Protein AF-A0A7C3B736-F1 (afdb_monomer_lite)

Foldseek 3Di:
DDPPDDPVVVQVVVQVVCVVVPNVVDDDDDPDDDHDDWFDCPPVVVVVVQVVCVVVDVDRDDDDRDDPDDDDRPVCCVPVVDGDDDDDDDDPPPQVVHDD

Radius of gyration: 18.83 Å; chains: 1; bounding box: 33×36×56 Å

Sequence (100 aa):
MVPDQRPEDVLSQLQYHLDNVGFDDVKVKYLGGEPTARTDLKDPFVKLVVNSTKDIYSVPMQIVPMVGGSGPKYIIKKNLNVPIVIVGIGYPDSHAHAPN

Secondary structure (DSSP, 8-state):
--TT--HHHHHHHHHHHHHHTT-TT---------------TTSHHHHHHHHHTTTT-SSPPP--S--SS--THHHHHHHH--------S--TTS-TTS--

Structure (mmCIF, N/CA/C/O backbone):
data_AF-A0A7C3B736-F1
#
_entry.id   AF-A0A7C3B736-F1
#
loop_
_atom_site.group_PDB
_atom_site.id
_atom_site.type_symbol
_atom_site.label_atom_id
_atom_site.label_alt_id
_atom_site.label_comp_id
_atom_site.label_asym_id
_atom_site.label_entity_id
_atom_site.label_seq_id
_atom_site.pdbx_PDB_ins_code
_atom_site.Cartn_x
_atom_site.Cartn_y
_atom_site.Cartn_z
_atom_site.occupancy
_atom_site.B_iso_or_equiv
_atom_site.auth_seq_id
_atom_site.auth_comp_id
_atom_site.auth_asym_id
_atom_site.auth_atom_id
_atom_site.pdbx_PDB_model_num
ATOM 1 N N . MET A 1 1 ? -0.736 -0.462 5.947 1.00 90.44 1 MET A N 1
ATOM 2 C CA . MET A 1 1 ? -0.100 -1.692 6.471 1.00 90.44 1 MET A CA 1
ATOM 3 C C . MET A 1 1 ? 1.207 -1.915 5.734 1.00 90.44 1 MET A C 1
ATOM 5 O O . MET A 1 1 ? 1.288 -1.558 4.561 1.00 90.44 1 MET A O 1
ATOM 9 N N . VAL A 1 2 ? 2.211 -2.479 6.398 1.00 93.19 2 VAL A N 1
ATOM 10 C CA . VAL A 1 2 ? 3.490 -2.909 5.796 1.00 93.19 2 VAL A CA 1
ATOM 11 C C . VAL A 1 2 ? 3.602 -4.446 5.845 1.00 93.19 2 VAL A C 1
ATOM 13 O O . VAL A 1 2 ? 2.677 -5.087 6.358 1.00 93.19 2 VAL A O 1
ATOM 16 N N . PRO A 1 3 ? 4.634 -5.077 5.244 1.00 90.69 3 PRO A N 1
ATOM 17 C CA . PRO A 1 3 ? 4.833 -6.519 5.368 1.00 90.69 3 PRO A CA 1
ATOM 18 C C . PRO A 1 3 ? 4.774 -6.985 6.825 1.00 90.69 3 PRO A C 1
ATOM 20 O O . PRO A 1 3 ? 5.117 -6.234 7.735 1.00 90.69 3 PRO A O 1
ATOM 23 N N . ASP A 1 4 ? 4.284 -8.207 7.013 1.00 90.75 4 ASP A N 1
ATOM 24 C CA . ASP A 1 4 ? 4.147 -8.884 8.309 1.00 90.75 4 ASP A CA 1
ATOM 25 C C . ASP A 1 4 ? 3.126 -8.273 9.287 1.00 90.75 4 ASP A C 1
ATOM 27 O O . ASP A 1 4 ? 2.957 -8.775 10.395 1.00 90.75 4 ASP A O 1
ATOM 31 N N . GLN A 1 5 ? 2.365 -7.255 8.869 1.00 94.69 5 GLN A N 1
ATOM 32 C CA . GLN A 1 5 ? 1.190 -6.785 9.605 1.00 94.69 5 GLN A CA 1
ATOM 33 C C . GLN A 1 5 ? -0.103 -7.364 9.023 1.00 94.69 5 GLN A C 1
ATOM 35 O O . GLN A 1 5 ? -0.330 -7.299 7.808 1.00 94.69 5 GLN A O 1
ATOM 40 N N . ARG A 1 6 ? -1.003 -7.834 9.895 1.00 94.56 6 ARG A N 1
ATOM 41 C CA . ARG A 1 6 ? -2.357 -8.258 9.515 1.00 94.56 6 ARG A CA 1
ATOM 42 C C . ARG A 1 6 ? -3.413 -7.298 10.081 1.00 94.56 6 ARG A C 1
ATOM 44 O O . ARG A 1 6 ? -3.273 -6.880 11.233 1.00 94.56 6 ARG A O 1
ATOM 51 N N . PRO A 1 7 ? -4.439 -6.899 9.302 1.00 95.94 7 PRO A N 1
ATOM 52 C CA . PRO A 1 7 ? -5.452 -5.944 9.764 1.00 95.94 7 PRO A CA 1
ATOM 53 C C . PRO A 1 7 ? -6.141 -6.343 11.073 1.00 95.94 7 PRO A C 1
ATOM 55 O O . PRO A 1 7 ? -6.386 -5.489 11.918 1.00 95.94 7 PRO A O 1
ATOM 58 N N . GLU A 1 8 ? -6.408 -7.632 11.257 1.00 95.81 8 GLU A N 1
ATOM 59 C CA . GLU A 1 8 ? -7.023 -8.210 12.450 1.00 95.81 8 GLU A CA 1
ATOM 60 C C . GLU A 1 8 ? -6.143 -8.093 13.703 1.00 95.81 8 GLU A C 1
ATOM 62 O O . GLU A 1 8 ? -6.657 -7.816 14.790 1.00 95.81 8 GLU A O 1
ATOM 67 N N . ASP A 1 9 ? -4.820 -8.224 13.559 1.00 96.94 9 ASP A N 1
ATOM 68 C CA . ASP A 1 9 ? -3.892 -8.050 14.679 1.00 96.94 9 ASP A CA 1
ATOM 69 C C . ASP A 1 9 ? -3.864 -6.586 15.107 1.00 96.94 9 ASP A C 1
ATOM 71 O O . ASP A 1 9 ? -3.963 -6.284 16.292 1.00 96.94 9 ASP A O 1
ATOM 75 N N . VAL A 1 10 ? -3.777 -5.670 14.138 1.00 97.12 10 VAL A N 1
ATOM 76 C CA . VAL A 1 10 ? -3.750 -4.226 14.405 1.00 97.12 10 VAL A CA 1
ATOM 77 C C . VAL A 1 10 ? -5.066 -3.762 15.023 1.00 97.12 10 VAL A C 1
ATOM 79 O O . VAL A 1 10 ? -5.049 -2.965 15.957 1.00 97.12 10 VAL A O 1
ATOM 82 N N . LEU A 1 11 ? -6.202 -4.290 14.561 1.00 97.56 11 LEU A N 1
ATOM 83 C CA . LEU A 1 11 ? -7.507 -4.025 15.165 1.00 97.56 11 LEU A CA 1
ATOM 84 C C . LEU A 1 11 ? -7.543 -4.467 16.635 1.00 97.56 11 LEU A C 1
ATOM 86 O O . LEU A 1 11 ? -7.978 -3.707 17.499 1.00 97.56 11 LEU A O 1
ATOM 90 N N . SER A 1 12 ? -7.055 -5.677 16.916 1.00 97.31 12 SER A N 1
ATOM 91 C CA . SER A 1 12 ? -7.018 -6.230 18.274 1.00 97.31 12 SER A CA 1
ATOM 92 C C . SER A 1 12 ? -6.077 -5.433 19.180 1.00 97.31 12 SER A C 1
ATOM 94 O O . SER A 1 12 ? -6.423 -5.116 20.314 1.00 97.31 12 SER A O 1
ATOM 96 N N . GLN A 1 13 ? -4.905 -5.054 18.664 1.00 97.88 13 GLN A N 1
ATOM 97 C CA . GLN A 1 13 ? -3.928 -4.220 19.366 1.00 97.88 13 GLN A CA 1
ATOM 98 C C . GLN A 1 13 ? -4.474 -2.821 19.662 1.00 97.88 13 GLN A C 1
ATOM 100 O O . GLN A 1 13 ? -4.213 -2.290 20.739 1.00 97.88 13 GLN A O 1
ATOM 105 N N . LEU A 1 14 ? -5.246 -2.237 18.740 1.00 97.94 14 LEU A N 1
ATOM 106 C CA . LEU A 1 14 ? -5.894 -0.946 18.945 1.00 97.94 14 LEU A CA 1
ATOM 107 C C . LEU A 1 14 ? -6.908 -1.012 20.091 1.00 97.94 14 LEU A C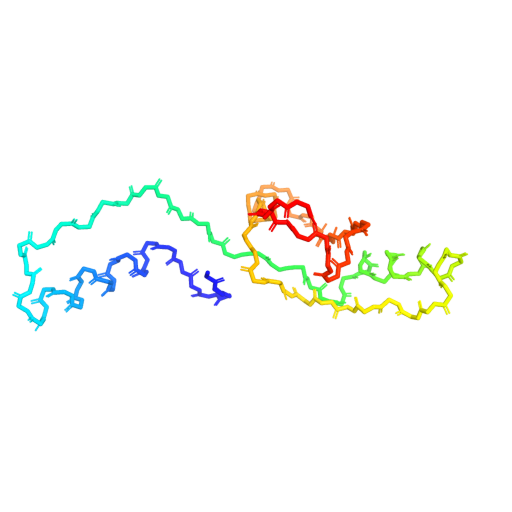 1
ATOM 109 O O . LEU A 1 14 ? -6.830 -0.187 20.996 1.00 97.94 14 LEU A O 1
ATOM 113 N N . GLN A 1 15 ? -7.818 -1.993 20.083 1.00 98.06 15 GLN A N 1
ATOM 114 C CA . GLN A 1 15 ? -8.789 -2.139 21.173 1.00 98.06 15 GLN A CA 1
ATOM 115 C C . GLN A 1 15 ? -8.080 -2.398 22.508 1.00 98.06 15 GLN A C 1
ATOM 117 O O . GLN A 1 15 ? -8.348 -1.706 23.483 1.00 98.06 15 GLN A O 1
ATOM 122 N N . TYR A 1 16 ? -7.102 -3.311 22.527 1.00 98.12 16 TYR A N 1
ATOM 123 C CA . TYR A 1 16 ? -6.294 -3.589 23.716 1.00 98.12 16 TYR A CA 1
ATOM 124 C C . TYR A 1 16 ? -5.609 -2.330 24.260 1.00 98.12 16 TYR A C 1
ATOM 126 O O . TYR A 1 16 ? -5.553 -2.122 25.470 1.00 98.12 16 TYR A O 1
ATOM 134 N N . HIS A 1 17 ? -5.073 -1.475 23.387 1.00 98.50 17 HIS A N 1
ATOM 135 C CA . HIS A 1 17 ? -4.462 -0.223 23.816 1.00 98.50 17 HIS A CA 1
ATOM 136 C C . HIS A 1 17 ? -5.485 0.715 24.467 1.00 98.50 17 HIS A C 1
ATOM 138 O O . HIS A 1 17 ? -5.204 1.218 25.551 1.00 98.50 17 HIS A O 1
ATOM 144 N N . LEU A 1 18 ? -6.651 0.910 23.839 1.00 98.56 18 LEU A N 1
ATOM 145 C CA . LEU A 1 18 ? -7.725 1.771 24.347 1.00 98.56 18 LEU A CA 1
ATOM 146 C C . LEU A 1 18 ? -8.221 1.311 25.722 1.00 98.56 18 LEU A C 1
ATOM 148 O O . LEU A 1 18 ? -8.293 2.124 26.643 1.00 98.56 18 LEU A O 1
ATOM 152 N N . ASP A 1 19 ? -8.464 0.010 25.882 1.00 98.25 19 ASP A N 1
ATOM 153 C CA . ASP A 1 19 ? -8.913 -0.573 27.149 1.00 98.25 19 ASP A CA 1
ATOM 154 C C . ASP A 1 19 ? -7.891 -0.306 28.272 1.00 98.25 19 ASP A C 1
ATOM 156 O O . ASP A 1 19 ? -8.250 0.116 29.370 1.00 98.25 19 ASP A O 1
ATOM 160 N N . ASN A 1 20 ? -6.593 -0.476 27.991 1.00 98.31 20 ASN A N 1
ATOM 161 C CA . ASN A 1 20 ? -5.533 -0.308 28.995 1.00 98.31 20 ASN A CA 1
ATOM 162 C C . ASN A 1 20 ? -5.288 1.139 29.433 1.00 98.31 20 ASN A C 1
ATOM 164 O O . ASN A 1 20 ? -4.704 1.356 30.495 1.00 98.31 20 ASN A O 1
ATOM 168 N N . VAL A 1 21 ? -5.687 2.123 28.628 1.00 98.44 21 VAL A N 1
ATOM 169 C CA . VAL A 1 21 ? -5.559 3.546 28.982 1.00 98.44 21 VAL A CA 1
ATOM 170 C C . VAL A 1 21 ? -6.871 4.147 29.503 1.00 98.44 21 VAL A C 1
ATOM 172 O O . VAL A 1 21 ? -6.938 5.356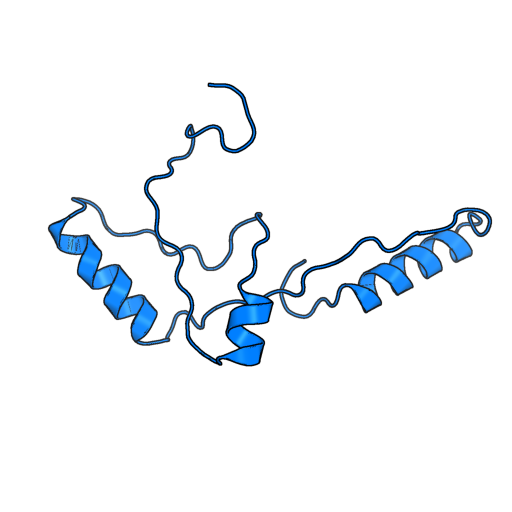 29.711 1.00 98.44 21 VAL A O 1
ATOM 175 N N . GLY A 1 22 ? -7.890 3.314 29.754 1.00 98.38 22 GLY A N 1
ATOM 176 C CA . GLY A 1 22 ? -9.158 3.717 30.372 1.00 98.38 22 GLY A CA 1
ATOM 177 C C . GLY A 1 22 ? -10.235 4.210 29.401 1.00 98.38 22 GLY A C 1
ATOM 178 O O . GLY A 1 22 ? -11.112 4.955 29.827 1.00 98.38 22 GLY A O 1
ATOM 179 N N . PHE A 1 23 ? -10.165 3.826 28.121 1.00 98.56 23 PHE A N 1
ATOM 180 C CA . PHE A 1 23 ? -11.171 4.128 27.088 1.00 98.56 23 PHE A CA 1
ATOM 181 C C . PHE A 1 23 ? -11.962 2.875 26.666 1.00 98.56 23 PHE A C 1
ATOM 183 O O . PHE A 1 23 ? -12.169 2.627 25.476 1.00 98.56 23 PHE A O 1
ATOM 190 N N . ASP A 1 24 ? -12.390 2.053 27.624 1.00 96.75 24 ASP A N 1
ATOM 191 C CA . ASP A 1 24 ? -13.153 0.818 27.380 1.00 96.75 24 ASP A CA 1
ATOM 192 C C . ASP A 1 24 ? -14.588 1.074 26.865 1.00 96.75 24 ASP A C 1
ATOM 194 O O . ASP A 1 24 ? -15.246 0.195 26.285 1.00 96.75 24 ASP A O 1
ATOM 198 N N . ASP A 1 25 ? -15.078 2.303 27.019 1.00 98.12 25 ASP A N 1
ATOM 199 C CA . ASP A 1 25 ? -16.330 2.797 26.452 1.00 98.12 25 ASP A CA 1
ATOM 200 C C . ASP A 1 25 ? -16.252 3.028 24.930 1.00 98.12 25 ASP A C 1
ATOM 202 O O . ASP A 1 25 ? -17.268 2.907 24.234 1.00 98.12 25 ASP A O 1
ATOM 206 N N . VAL A 1 26 ? -15.056 3.267 24.382 1.00 98.12 26 VAL A N 1
ATOM 207 C CA . VAL A 1 26 ? -14.832 3.454 22.942 1.00 98.12 26 VAL A CA 1
ATOM 208 C C . VAL A 1 26 ? -14.965 2.125 22.198 1.00 98.12 26 VAL A C 1
ATOM 210 O O . VAL A 1 26 ? -14.256 1.153 22.458 1.00 98.12 26 VAL A O 1
ATOM 213 N N . LYS A 1 27 ? -15.869 2.081 21.210 1.00 96.06 27 LYS A N 1
ATOM 214 C CA . LYS A 1 27 ? -16.107 0.894 20.374 1.00 96.06 27 LYS A CA 1
ATOM 215 C C . LYS A 1 27 ? -15.503 1.056 18.986 1.00 96.06 27 LYS A C 1
ATOM 217 O O . LYS A 1 27 ? -15.921 1.917 18.211 1.00 96.06 27 LYS A O 1
ATOM 222 N N . VAL A 1 28 ? -14.561 0.180 18.642 1.00 96.25 28 VAL A N 1
ATOM 223 C CA . VAL A 1 28 ? -13.955 0.148 17.307 1.00 96.25 28 VAL A CA 1
ATOM 224 C C . VAL A 1 28 ? -14.808 -0.697 16.361 1.00 96.25 28 VAL A C 1
ATOM 226 O O . VAL A 1 28 ? -14.979 -1.900 16.549 1.00 96.25 28 VAL A O 1
ATOM 229 N N . LYS A 1 29 ? -15.331 -0.075 15.299 1.00 96.25 29 LYS A N 1
ATOM 230 C CA . LYS A 1 29 ? -16.035 -0.780 14.221 1.00 96.25 29 LYS A CA 1
ATOM 231 C C . LYS A 1 29 ? -15.081 -1.071 13.068 1.00 96.25 29 LYS A C 1
ATOM 233 O O . LYS A 1 29 ? -14.607 -0.153 12.402 1.00 96.25 29 LYS A O 1
ATOM 238 N N . TYR A 1 30 ? -14.857 -2.347 12.780 1.00 96.31 30 TYR A N 1
ATOM 239 C CA . TYR A 1 30 ? -14.069 -2.754 11.621 1.00 96.31 30 TYR A CA 1
ATOM 240 C C . TYR A 1 30 ? -14.883 -2.621 10.328 1.00 96.31 30 TYR A C 1
ATOM 242 O O . TYR A 1 30 ? -15.890 -3.304 10.148 1.00 96.31 30 TYR A O 1
ATOM 250 N N . LEU A 1 31 ? -14.455 -1.723 9.437 1.00 95.88 31 LEU A N 1
ATOM 251 C CA . LEU A 1 31 ? -15.080 -1.521 8.121 1.00 95.88 31 LEU A CA 1
ATOM 252 C C . LEU A 1 31 ? -14.367 -2.288 7.001 1.00 95.88 31 LEU A C 1
ATOM 254 O O . LEU A 1 31 ? -14.955 -2.538 5.954 1.00 95.88 31 LEU A O 1
ATOM 258 N N . GLY A 1 32 ? -13.110 -2.660 7.221 1.00 92.31 32 GLY A N 1
ATOM 259 C CA . GLY A 1 32 ? -12.290 -3.364 6.251 1.00 92.31 32 GLY A CA 1
ATOM 260 C C . GLY A 1 32 ? -10.810 -3.088 6.469 1.00 92.31 32 GLY A C 1
ATOM 261 O O . GLY A 1 32 ? -10.418 -2.148 7.161 1.00 92.31 32 GLY A O 1
ATOM 262 N N . GLY A 1 33 ? -9.979 -3.929 5.874 1.00 92.31 33 GLY A N 1
ATOM 263 C CA . GLY A 1 33 ? -8.537 -3.806 5.932 1.00 92.31 33 GLY A CA 1
ATOM 264 C C . GLY A 1 33 ? -7.905 -4.671 4.861 1.00 92.31 33 GLY A C 1
ATOM 265 O O . GLY A 1 33 ? -8.390 -5.756 4.548 1.00 92.31 33 GLY A O 1
ATOM 266 N N . GLU A 1 34 ? -6.825 -4.165 4.287 1.00 91.25 34 GLU A N 1
ATOM 267 C CA . GLU A 1 34 ? -6.123 -4.825 3.200 1.00 91.25 34 GLU A CA 1
ATOM 268 C C . GLU A 1 34 ? -4.750 -5.301 3.690 1.00 91.25 34 GLU A C 1
ATOM 270 O O . GLU A 1 34 ? -3.922 -4.477 4.101 1.00 91.25 34 GLU A O 1
ATOM 275 N N . PRO A 1 35 ? -4.489 -6.622 3.679 1.00 92.56 35 PRO A N 1
ATOM 276 C CA . PRO A 1 35 ? -3.151 -7.138 3.913 1.00 92.56 35 PRO A CA 1
ATOM 277 C C . PRO A 1 35 ? -2.193 -6.686 2.810 1.00 92.56 35 PRO A C 1
ATOM 279 O O . PRO A 1 35 ? -2.589 -6.359 1.691 1.00 92.56 35 PRO A O 1
ATOM 282 N N . THR A 1 36 ? -0.898 -6.688 3.104 1.00 92.69 36 THR A N 1
ATOM 283 C CA . THR A 1 36 ? 0.098 -6.234 2.135 1.00 92.69 36 THR A CA 1
ATOM 284 C C . THR A 1 36 ? 0.487 -7.314 1.139 1.00 92.69 36 THR A C 1
ATOM 286 O O . THR A 1 36 ? 0.540 -8.502 1.444 1.00 92.69 36 THR A O 1
ATOM 289 N N . ALA A 1 37 ? 0.831 -6.886 -0.074 1.00 92.25 37 ALA A N 1
ATOM 290 C CA . ALA A 1 37 ? 1.507 -7.734 -1.042 1.00 92.25 37 ALA A CA 1
ATOM 291 C C . ALA A 1 37 ? 2.601 -6.970 -1.781 1.00 92.25 37 ALA A C 1
ATOM 293 O O . ALA A 1 37 ? 2.433 -5.820 -2.212 1.00 92.25 37 ALA A O 1
ATOM 294 N N . ARG A 1 38 ? 3.726 -7.664 -1.948 1.00 92.12 38 ARG A N 1
ATOM 295 C CA . ARG A 1 38 ? 4.907 -7.199 -2.667 1.00 92.12 38 ARG A CA 1
ATOM 296 C C . ARG A 1 38 ? 5.393 -8.294 -3.608 1.00 92.12 38 ARG A C 1
ATOM 298 O O . ARG A 1 38 ? 5.424 -9.465 -3.225 1.00 92.12 38 ARG A O 1
ATOM 305 N N . THR A 1 39 ? 5.764 -7.916 -4.821 1.00 94.81 39 THR A N 1
ATOM 306 C CA . THR A 1 39 ? 6.461 -8.795 -5.770 1.00 94.81 39 THR A CA 1
ATOM 307 C C . THR A 1 39 ? 7.932 -8.894 -5.374 1.00 94.81 39 THR A C 1
ATOM 309 O O . THR A 1 39 ? 8.492 -7.923 -4.863 1.00 94.81 39 THR A O 1
ATOM 312 N N . ASP A 1 40 ? 8.551 -10.064 -5.539 1.00 93.94 40 ASP A N 1
ATOM 313 C CA . ASP A 1 40 ? 9.997 -10.176 -5.344 1.00 93.94 40 ASP A CA 1
ATOM 314 C C . ASP A 1 40 ? 10.705 -9.327 -6.409 1.00 93.94 40 ASP A C 1
ATOM 316 O O . ASP A 1 40 ? 10.410 -9.430 -7.596 1.00 93.94 40 ASP A O 1
ATOM 320 N N . LEU A 1 41 ? 11.638 -8.474 -5.989 1.00 94.19 41 LEU A N 1
ATOM 321 C CA . LEU A 1 41 ? 12.401 -7.619 -6.900 1.00 94.19 41 LEU A CA 1
ATOM 322 C C . LEU A 1 41 ? 13.310 -8.428 -7.831 1.00 94.19 41 LEU A C 1
ATOM 324 O O . LEU A 1 41 ? 13.722 -7.920 -8.871 1.00 94.19 41 LEU A O 1
ATOM 328 N N . LYS A 1 42 ? 13.633 -9.670 -7.456 1.00 95.75 42 LYS A N 1
ATOM 329 C CA . LYS A 1 42 ? 14.424 -10.597 -8.270 1.00 95.75 42 LYS A CA 1
ATOM 330 C C . LYS A 1 42 ? 13.583 -11.401 -9.261 1.00 95.75 42 LYS A C 1
ATOM 332 O O . LYS A 1 42 ? 14.158 -12.155 -10.043 1.00 95.75 42 LYS A O 1
ATOM 337 N N . ASP A 1 43 ? 12.258 -11.258 -9.242 1.00 97.25 43 ASP A N 1
ATOM 338 C CA . ASP A 1 43 ? 11.386 -11.959 -10.180 1.00 97.25 43 ASP A CA 1
ATOM 339 C C . ASP A 1 43 ? 11.727 -11.550 -11.632 1.00 97.25 43 ASP A C 1
ATOM 341 O O . ASP A 1 43 ? 11.823 -10.349 -11.924 1.00 97.25 43 ASP A O 1
ATOM 345 N N . PRO A 1 44 ? 11.916 -12.506 -12.565 1.00 97.50 44 PRO A N 1
ATOM 346 C CA . PRO A 1 44 ? 12.220 -12.205 -13.964 1.00 97.50 44 PRO A CA 1
ATOM 347 C C . PRO A 1 44 ? 11.224 -11.246 -14.627 1.00 97.50 44 PRO A C 1
ATOM 349 O O . PRO A 1 44 ? 11.612 -10.486 -15.519 1.00 97.50 44 PRO A O 1
ATOM 352 N N . PHE A 1 45 ? 9.966 -11.228 -14.175 1.00 97.06 45 PHE A N 1
ATOM 353 C CA . PHE A 1 45 ? 8.940 -10.315 -14.667 1.00 97.06 45 PHE A CA 1
ATOM 354 C C . PHE A 1 45 ? 9.282 -8.845 -14.393 1.00 97.06 45 PHE A C 1
ATOM 356 O O . PHE A 1 45 ? 9.059 -7.995 -15.253 1.00 97.06 45 PHE A O 1
ATOM 363 N N . VAL A 1 46 ? 9.912 -8.530 -13.254 1.00 96.75 46 VAL A N 1
ATOM 364 C CA . VAL A 1 46 ? 10.370 -7.161 -12.948 1.00 96.75 46 VAL A CA 1
ATOM 365 C C . VAL A 1 46 ? 11.401 -6.708 -13.981 1.00 96.75 46 VAL A C 1
ATOM 367 O O . VAL A 1 46 ? 11.294 -5.615 -14.537 1.00 96.75 46 VAL A O 1
ATOM 370 N N . LYS A 1 47 ? 12.376 -7.570 -14.292 1.00 95.81 47 LYS A N 1
ATOM 371 C CA . LYS A 1 47 ? 13.409 -7.281 -15.296 1.00 95.81 47 LYS A CA 1
ATOM 372 C C . LYS A 1 47 ? 12.815 -7.134 -16.698 1.00 95.81 47 LYS A C 1
ATOM 374 O O . LYS A 1 47 ? 13.258 -6.263 -17.444 1.00 95.81 47 LYS A O 1
ATOM 379 N N . LEU A 1 48 ? 11.830 -7.961 -17.054 1.00 96.69 48 LEU A N 1
ATOM 380 C CA . LEU A 1 48 ? 11.116 -7.860 -18.328 1.00 96.69 48 LEU A CA 1
ATOM 381 C C . LEU A 1 48 ? 10.450 -6.486 -18.477 1.00 96.69 48 LEU A C 1
ATOM 383 O O . LEU A 1 48 ? 10.682 -5.807 -19.476 1.00 96.69 48 LEU A O 1
ATOM 387 N N . VAL A 1 49 ? 9.696 -6.053 -17.462 1.00 96.06 49 VAL A N 1
ATOM 388 C CA . VAL A 1 49 ? 9.013 -4.751 -17.472 1.00 96.06 49 VAL A CA 1
ATOM 389 C C . VAL A 1 49 ? 10.021 -3.603 -17.586 1.00 96.06 49 VAL A C 1
ATOM 391 O O . VAL A 1 49 ? 9.891 -2.776 -18.484 1.00 96.06 49 VAL A O 1
ATOM 394 N N . VAL A 1 50 ? 11.078 -3.589 -16.766 1.00 95.38 50 VAL A N 1
ATOM 395 C CA . VAL A 1 50 ? 12.131 -2.550 -16.819 1.00 95.38 50 VAL A CA 1
ATOM 396 C C . VAL A 1 50 ? 12.863 -2.519 -18.165 1.00 95.38 50 VAL A C 1
ATOM 398 O O . VAL A 1 50 ? 13.304 -1.465 -18.613 1.00 95.38 50 VAL A O 1
ATOM 401 N N . ASN A 1 51 ? 13.031 -3.662 -18.831 1.00 95.12 51 ASN A N 1
ATOM 402 C CA . ASN A 1 51 ? 13.642 -3.685 -20.156 1.00 95.12 51 ASN A CA 1
ATOM 403 C C . ASN A 1 51 ? 12.705 -3.117 -21.227 1.00 95.12 51 ASN A C 1
ATOM 405 O O . ASN A 1 51 ? 13.183 -2.389 -22.091 1.00 95.12 51 ASN A O 1
ATOM 409 N N . SER A 1 52 ? 11.397 -3.395 -21.151 1.00 94.25 52 SER A N 1
ATOM 410 C CA . SER A 1 52 ? 10.414 -2.908 -22.135 1.00 94.25 52 SER A CA 1
ATOM 411 C C . SER A 1 52 ? 10.272 -1.383 -22.179 1.00 94.25 52 SER A C 1
ATOM 413 O O . SER A 1 52 ? 9.838 -0.833 -23.184 1.00 94.25 52 SER A O 1
ATOM 415 N N . THR A 1 53 ? 10.670 -0.683 -21.116 1.00 93.00 53 THR A N 1
ATOM 416 C CA . THR A 1 53 ? 10.582 0.779 -21.028 1.00 93.00 53 THR A CA 1
ATOM 417 C C . THR A 1 53 ? 11.786 1.505 -21.628 1.00 93.00 53 THR A C 1
ATOM 419 O O . THR A 1 53 ? 11.701 2.710 -21.842 1.00 93.00 53 THR A O 1
ATOM 422 N N . LYS A 1 54 ? 12.911 0.815 -21.876 1.00 91.75 54 LYS A N 1
ATOM 423 C CA . LYS A 1 54 ? 14.190 1.443 -22.268 1.00 91.75 54 LYS A CA 1
ATOM 424 C C . LYS A 1 54 ? 14.125 2.201 -23.591 1.00 91.75 54 LYS A C 1
ATOM 426 O O . LYS A 1 54 ? 14.767 3.234 -23.716 1.00 91.75 54 LYS A O 1
ATOM 431 N N . ASP A 1 55 ? 13.340 1.699 -24.538 1.00 91.19 55 ASP A N 1
ATOM 432 C CA . ASP A 1 55 ? 13.202 2.314 -25.863 1.00 91.19 55 ASP A CA 1
ATOM 433 C C . ASP A 1 55 ? 12.117 3.406 -25.887 1.00 91.19 55 ASP A C 1
ATOM 435 O O . ASP A 1 55 ? 11.996 4.149 -26.856 1.00 91.19 55 ASP A O 1
ATOM 439 N N . ILE A 1 56 ? 11.318 3.501 -24.818 1.00 92.38 56 ILE A N 1
ATOM 440 C CA . ILE A 1 56 ? 10.191 4.436 -24.692 1.00 92.38 56 ILE A CA 1
ATOM 441 C C . ILE A 1 56 ? 10.607 5.670 -23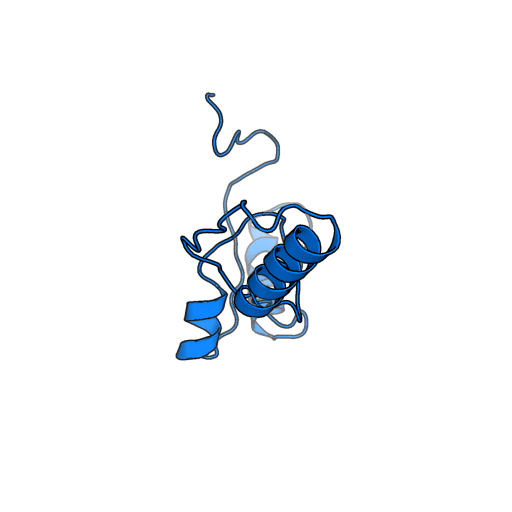.890 1.00 92.38 56 ILE A C 1
ATOM 443 O O . ILE A 1 56 ? 10.269 6.796 -24.249 1.00 92.38 56 ILE A O 1
ATOM 447 N N . TYR A 1 57 ? 11.335 5.460 -22.794 1.00 90.44 57 TYR A N 1
ATOM 448 C CA . TYR A 1 57 ? 11.741 6.513 -21.875 1.00 90.44 57 TYR A CA 1
ATOM 449 C C . TYR A 1 57 ? 13.250 6.727 -21.957 1.00 90.44 57 TYR A C 1
ATOM 451 O O . TYR A 1 57 ? 14.032 5.807 -21.738 1.00 90.44 57 TYR A O 1
ATOM 459 N N . SER A 1 58 ? 13.671 7.972 -22.186 1.00 91.75 58 SER A N 1
ATOM 460 C CA . SER A 1 58 ? 15.087 8.355 -22.315 1.00 91.75 58 SER A CA 1
ATOM 461 C C . SER A 1 58 ? 15.887 8.297 -21.005 1.00 91.75 58 SER A C 1
ATOM 463 O O . SER A 1 58 ? 17.033 8.744 -20.961 1.00 91.75 58 SER A O 1
ATOM 465 N N . VAL A 1 59 ? 15.290 7.798 -19.921 1.00 91.88 59 VAL A N 1
ATOM 466 C CA . VAL A 1 59 ? 15.898 7.714 -18.591 1.00 91.88 59 VAL A CA 1
ATOM 467 C C . VAL A 1 59 ? 15.683 6.324 -17.991 1.00 91.88 59 VAL A C 1
ATOM 469 O O . VAL A 1 59 ? 14.669 5.681 -18.275 1.00 91.88 59 VAL A O 1
ATOM 472 N N . PRO A 1 60 ? 16.603 5.840 -17.137 1.00 90.94 60 PRO A N 1
ATOM 473 C CA . PRO A 1 60 ? 16.412 4.579 -16.435 1.00 90.94 60 PRO A CA 1
ATOM 474 C C . PRO A 1 60 ? 15.142 4.594 -15.580 1.00 90.94 60 PRO A C 1
ATOM 476 O O . PRO A 1 60 ? 14.889 5.548 -14.845 1.00 90.94 60 PRO A O 1
ATOM 479 N N . MET A 1 61 ? 14.373 3.505 -15.626 1.00 92.25 61 MET A N 1
ATOM 480 C CA . MET A 1 61 ? 13.214 3.353 -14.751 1.00 92.25 61 MET A CA 1
ATOM 481 C C . MET A 1 61 ? 13.628 3.280 -13.285 1.00 92.25 61 MET A C 1
ATOM 483 O O . MET A 1 61 ? 14.485 2.481 -12.900 1.00 92.25 61 MET A O 1
ATOM 487 N N . GLN A 1 62 ? 12.942 4.058 -12.452 1.00 92.00 62 GLN A N 1
ATOM 488 C CA . GLN A 1 62 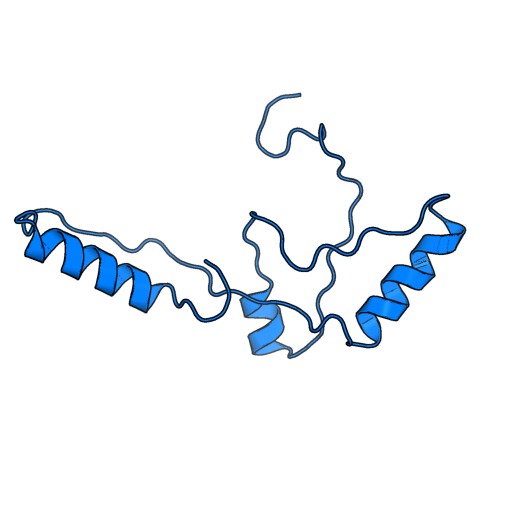? 13.040 3.933 -11.007 1.00 92.00 62 GLN A CA 1
ATOM 489 C C . GLN A 1 62 ? 12.231 2.722 -10.535 1.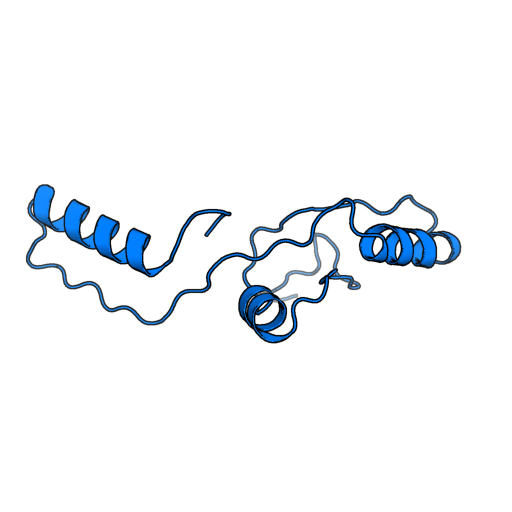00 92.00 62 GLN A C 1
ATOM 491 O O . GLN A 1 62 ? 11.033 2.611 -10.792 1.00 92.00 62 GLN A O 1
ATOM 496 N N . ILE A 1 63 ? 12.879 1.823 -9.797 1.00 93.62 63 ILE A N 1
ATOM 497 C CA . ILE A 1 63 ? 12.208 0.689 -9.163 1.00 93.62 63 ILE A CA 1
ATOM 498 C C . ILE A 1 63 ? 11.770 1.117 -7.765 1.00 93.62 63 ILE A C 1
ATOM 500 O O . ILE A 1 63 ? 12.602 1.381 -6.901 1.00 93.62 63 ILE A O 1
ATOM 504 N N . VAL A 1 64 ? 10.457 1.157 -7.540 1.00 93.81 64 VAL A N 1
ATOM 505 C CA . VAL A 1 64 ? 9.856 1.477 -6.240 1.00 93.81 64 VAL A CA 1
ATOM 506 C C . VAL A 1 64 ? 9.212 0.209 -5.672 1.00 93.81 64 VAL A C 1
ATOM 508 O O . VAL A 1 64 ? 8.147 -0.193 -6.143 1.00 93.81 64 VAL A O 1
ATOM 511 N N . PRO A 1 65 ? 9.827 -0.457 -4.673 1.00 91.75 65 PRO A N 1
ATOM 512 C CA . PRO A 1 65 ? 9.329 -1.741 -4.172 1.00 91.75 65 PRO A CA 1
ATOM 513 C C . PRO A 1 65 ? 7.934 -1.660 -3.541 1.00 91.75 65 PRO A C 1
ATOM 515 O O . PRO A 1 65 ? 7.177 -2.632 -3.580 1.00 91.75 65 PRO A O 1
ATOM 518 N N . MET A 1 66 ? 7.605 -0.519 -2.928 1.00 90.69 66 MET A N 1
ATOM 519 C CA . MET A 1 66 ? 6.318 -0.235 -2.296 1.00 90.69 66 MET A CA 1
ATOM 520 C C . MET A 1 66 ? 6.022 1.266 -2.344 1.00 90.69 66 MET A C 1
ATOM 522 O O . MET A 1 66 ? 6.932 2.080 -2.224 1.00 90.69 66 MET A O 1
ATOM 526 N N . VAL A 1 67 ? 4.743 1.614 -2.476 1.00 90.12 67 VAL A N 1
ATOM 527 C CA . VAL A 1 67 ? 4.224 2.989 -2.398 1.00 90.12 67 VAL A CA 1
ATOM 528 C C . VAL A 1 67 ? 3.304 3.121 -1.182 1.00 90.12 67 VAL A C 1
ATOM 530 O O . VAL A 1 67 ? 2.868 2.107 -0.639 1.00 90.12 67 VAL A O 1
ATOM 533 N N . GLY A 1 68 ? 2.996 4.352 -0.764 1.00 90.56 68 GLY A N 1
ATOM 534 C CA . GLY A 1 68 ? 2.122 4.610 0.391 1.00 90.56 68 GLY A CA 1
ATOM 535 C C . GLY A 1 68 ? 0.635 4.300 0.161 1.00 90.56 68 GLY A C 1
ATOM 536 O O . GLY A 1 68 ? -0.116 4.173 1.124 1.00 90.56 68 GLY A O 1
ATOM 537 N N . GLY A 1 69 ? 0.207 4.166 -1.098 1.00 90.44 69 GLY A N 1
ATOM 538 C CA . GLY A 1 69 ? -1.169 3.819 -1.457 1.00 90.44 69 GLY A CA 1
ATOM 539 C C . GLY A 1 69 ? -1.516 2.344 -1.216 1.00 90.44 69 GLY A C 1
ATOM 540 O O . GLY A 1 69 ? -0.647 1.471 -1.214 1.00 90.44 69 GLY A O 1
ATOM 541 N N . SER A 1 70 ? -2.812 2.074 -1.055 1.00 92.00 70 SER A N 1
ATOM 542 C CA . SER A 1 70 ? -3.380 0.715 -0.999 1.00 92.00 70 SER A CA 1
ATOM 543 C C . SER A 1 70 ? -3.883 0.271 -2.379 1.00 92.00 70 SER A C 1
ATOM 545 O O . SER A 1 70 ? -3.934 1.072 -3.313 1.00 92.00 70 SER A O 1
ATOM 547 N N . GLY A 1 71 ? -4.217 -1.008 -2.534 1.00 90.31 71 GLY A N 1
ATOM 548 C CA . GLY A 1 71 ? -4.709 -1.565 -3.790 1.00 90.31 71 GLY A CA 1
ATOM 549 C C . GLY A 1 71 ? -4.652 -3.095 -3.808 1.00 90.31 71 GLY A C 1
ATOM 550 O O . GLY A 1 71 ? -3.815 -3.676 -3.109 1.00 90.31 71 GLY A O 1
ATOM 551 N N . PRO A 1 72 ? -5.422 -3.747 -4.706 1.00 92.00 72 PRO A N 1
ATOM 552 C CA . PRO A 1 72 ? -5.856 -5.154 -4.628 1.00 92.00 72 PRO A CA 1
ATOM 553 C C . PRO A 1 72 ? -4.756 -6.199 -4.885 1.00 92.00 72 PRO A C 1
ATOM 555 O O . PRO A 1 72 ? -5.026 -7.350 -5.232 1.00 92.00 72 PRO A O 1
ATOM 558 N N . LYS A 1 73 ? -3.480 -5.836 -4.727 1.00 93.00 73 LYS A N 1
ATOM 559 C CA . LYS A 1 73 ? -2.336 -6.722 -4.967 1.00 93.00 73 LYS A CA 1
ATOM 560 C C . LYS A 1 73 ? -2.414 -7.992 -4.129 1.00 93.00 73 LYS A C 1
ATOM 562 O O . LYS A 1 73 ? -2.029 -9.051 -4.617 1.00 93.00 73 LYS A O 1
ATOM 567 N N . TYR A 1 74 ? -2.889 -7.904 -2.885 1.00 93.12 74 TYR A N 1
ATOM 568 C CA . TYR A 1 74 ? -2.934 -9.065 -1.998 1.00 93.12 74 TYR A CA 1
ATOM 569 C C . TYR A 1 74 ? -3.927 -10.116 -2.469 1.00 93.12 74 TYR A C 1
ATOM 571 O O . TYR A 1 74 ? -3.557 -11.283 -2.571 1.00 93.12 74 TYR A O 1
ATOM 579 N N . ILE A 1 75 ? -5.150 -9.718 -2.823 1.00 93.50 75 ILE A N 1
ATOM 580 C CA . ILE A 1 75 ? -6.150 -10.666 -3.319 1.00 93.50 75 ILE A CA 1
ATOM 581 C C . ILE A 1 75 ? -5.692 -11.316 -4.631 1.00 93.50 75 ILE A C 1
ATOM 583 O O . ILE A 1 75 ? -5.814 -12.530 -4.774 1.00 93.50 75 ILE A O 1
ATOM 587 N N . ILE A 1 76 ? -5.078 -10.563 -5.548 1.00 94.31 76 ILE A N 1
ATOM 588 C CA . ILE A 1 76 ? -4.543 -11.126 -6.798 1.00 94.31 76 ILE A CA 1
ATOM 589 C C . ILE A 1 76 ? -3.411 -12.115 -6.496 1.00 94.31 76 ILE A C 1
ATOM 591 O O . ILE A 1 76 ? -3.461 -13.265 -6.930 1.00 94.31 76 ILE A O 1
ATOM 595 N N . LYS A 1 77 ? -2.411 -11.702 -5.707 1.00 92.69 77 LYS A N 1
ATOM 596 C CA . LYS A 1 77 ? -1.257 -12.546 -5.379 1.00 92.69 77 LYS A CA 1
ATOM 597 C C . LYS A 1 77 ? -1.666 -13.806 -4.615 1.00 92.69 77 LYS A C 1
ATOM 599 O O . LYS A 1 77 ? -1.162 -14.877 -4.924 1.00 92.69 77 LYS A O 1
ATOM 604 N N . LYS A 1 78 ? -2.594 -13.704 -3.660 1.00 92.69 78 LYS A N 1
ATOM 605 C CA . LYS A 1 78 ? -3.081 -14.846 -2.872 1.00 92.69 78 LYS A CA 1
ATOM 606 C C . LYS A 1 78 ? -3.796 -15.889 -3.734 1.00 92.69 78 LYS A C 1
ATOM 608 O O . LYS A 1 78 ? -3.613 -17.075 -3.497 1.00 92.69 78 LYS A O 1
ATOM 613 N N . ASN A 1 79 ? -4.617 -15.456 -4.693 1.00 96.44 79 ASN A N 1
ATOM 614 C CA . ASN A 1 79 ? -5.460 -16.370 -5.469 1.00 96.44 79 ASN A CA 1
ATOM 615 C C . ASN A 1 79 ? -4.793 -16.884 -6.750 1.00 96.44 79 ASN A C 1
ATOM 617 O O . ASN A 1 79 ? -5.053 -18.012 -7.149 1.00 96.44 79 ASN A O 1
ATOM 621 N N . LEU A 1 80 ? -3.954 -16.071 -7.399 1.00 96.19 80 LEU A N 1
ATOM 622 C CA . LEU A 1 80 ? -3.336 -16.416 -8.686 1.00 96.19 80 LEU A CA 1
ATOM 623 C C . LEU A 1 80 ? -1.839 -16.724 -8.575 1.00 96.19 80 LEU A C 1
ATOM 625 O O . LEU A 1 80 ? -1.278 -17.317 -9.488 1.00 96.19 80 LEU A O 1
ATOM 629 N N . ASN A 1 81 ? -1.189 -16.326 -7.477 1.00 94.69 81 ASN A N 1
ATOM 630 C CA . ASN A 1 81 ? 0.246 -16.510 -7.245 1.00 94.69 81 ASN A CA 1
ATOM 631 C C . ASN A 1 81 ? 1.141 -16.017 -8.402 1.00 94.69 81 ASN A C 1
ATOM 633 O O . ASN A 1 81 ? 2.135 -16.647 -8.754 1.00 94.69 81 ASN A O 1
ATOM 637 N N . VAL A 1 82 ? 0.785 -14.873 -8.993 1.00 95.75 82 VAL A N 1
ATOM 638 C CA . VAL A 1 82 ? 1.538 -14.230 -10.083 1.00 95.75 82 VAL A CA 1
ATOM 639 C C . VAL A 1 82 ? 2.284 -12.981 -9.596 1.00 95.75 82 VAL A C 1
ATOM 641 O O . VAL A 1 82 ? 1.823 -12.322 -8.653 1.00 95.75 82 VAL A O 1
ATOM 644 N N . PRO A 1 83 ? 3.423 -12.616 -10.217 1.00 95.81 83 PRO A N 1
ATOM 645 C CA . PRO A 1 83 ? 4.082 -11.345 -9.945 1.00 95.81 83 PRO A CA 1
ATOM 646 C C . PRO A 1 83 ? 3.235 -10.173 -10.456 1.00 95.81 83 PRO A C 1
ATOM 648 O O . PRO A 1 83 ? 2.622 -10.236 -11.519 1.00 95.81 83 PRO A O 1
ATOM 651 N N . ILE A 1 84 ? 3.215 -9.079 -9.694 1.00 95.75 84 ILE A N 1
ATOM 652 C CA . ILE A 1 84 ? 2.461 -7.863 -10.023 1.00 95.75 84 ILE A CA 1
ATOM 653 C C . ILE A 1 84 ? 3.428 -6.679 -10.052 1.00 95.75 84 ILE A C 1
ATOM 655 O O . ILE A 1 84 ? 4.075 -6.378 -9.046 1.00 95.75 84 ILE A O 1
ATOM 659 N N . VAL A 1 85 ? 3.507 -5.988 -11.187 1.00 95.50 85 VAL A N 1
ATOM 660 C CA . VAL A 1 85 ? 4.242 -4.725 -11.346 1.00 95.50 85 VAL A CA 1
ATOM 661 C C . VAL A 1 85 ? 3.242 -3.667 -11.790 1.00 95.50 85 VAL A C 1
ATOM 663 O O . VAL A 1 85 ? 2.435 -3.918 -12.680 1.00 95.50 85 VAL A O 1
ATOM 666 N N . ILE A 1 86 ? 3.269 -2.503 -11.144 1.00 92.56 86 ILE A N 1
ATOM 667 C CA . ILE A 1 86 ? 2.389 -1.381 -11.480 1.00 92.56 86 ILE A CA 1
ATOM 668 C C . ILE A 1 86 ? 3.198 -0.398 -12.318 1.00 92.56 86 ILE A C 1
ATOM 670 O O . ILE A 1 86 ? 4.256 0.058 -11.887 1.00 92.56 86 ILE A O 1
ATOM 674 N N . VAL A 1 87 ? 2.684 -0.083 -13.502 1.00 91.44 87 VAL A N 1
ATOM 675 C CA . VAL A 1 87 ? 3.218 0.931 -14.414 1.00 91.44 87 VAL A CA 1
ATOM 676 C C . VAL A 1 87 ? 2.067 1.857 -14.780 1.00 91.44 87 VAL A C 1
ATOM 678 O O . VAL A 1 87 ? 0.925 1.415 -14.900 1.00 91.44 87 VAL A O 1
ATOM 681 N N . GLY A 1 88 ? 2.353 3.142 -14.934 1.00 88.38 88 GLY A N 1
ATOM 682 C CA . GLY A 1 88 ? 1.357 4.131 -15.307 1.00 88.38 88 GLY A CA 1
ATOM 683 C C . GLY A 1 88 ? 2.008 5.397 -15.837 1.00 88.38 88 GLY A C 1
ATOM 684 O O . GLY A 1 88 ? 3.227 5.486 -15.943 1.00 88.38 88 GLY A O 1
ATOM 685 N N . ILE A 1 89 ? 1.166 6.373 -16.155 1.00 89.69 89 ILE A N 1
ATOM 686 C CA . ILE A 1 89 ? 1.565 7.672 -16.717 1.00 89.69 89 ILE A CA 1
ATOM 687 C C . ILE A 1 89 ? 1.568 8.799 -15.674 1.00 89.69 89 ILE A C 1
ATOM 689 O O . ILE A 1 89 ? 1.747 9.961 -16.021 1.00 89.69 89 ILE A O 1
ATOM 693 N N . GLY A 1 90 ? 1.321 8.463 -14.404 1.00 88.31 90 GLY A N 1
ATOM 694 C CA . GLY A 1 90 ? 1.304 9.433 -13.315 1.00 88.31 90 GLY A CA 1
ATOM 695 C C . GLY A 1 90 ? 2.695 10.001 -13.033 1.00 88.31 90 GLY A C 1
ATOM 696 O O . GLY A 1 90 ? 3.702 9.302 -13.143 1.00 88.31 90 GLY A O 1
ATOM 697 N N . TYR A 1 91 ? 2.731 11.262 -12.626 1.00 89.75 91 TYR A N 1
ATOM 698 C CA . TYR A 1 91 ? 3.915 12.006 -12.204 1.00 89.75 91 TYR A CA 1
ATOM 699 C C . TYR A 1 91 ? 3.618 12.731 -10.873 1.00 89.75 91 TYR A C 1
ATOM 701 O O . TYR A 1 91 ? 2.461 12.749 -10.445 1.00 89.75 91 TYR A O 1
ATOM 709 N N . PRO A 1 92 ? 4.626 13.292 -10.174 1.00 89.62 92 PRO A N 1
ATOM 710 C CA . PRO A 1 92 ? 4.432 13.862 -8.837 1.00 89.62 92 PRO A CA 1
ATOM 711 C C . PRO A 1 92 ? 3.303 14.901 -8.715 1.00 89.62 92 PRO A C 1
ATOM 713 O O . PRO A 1 92 ? 2.597 14.873 -7.711 1.00 89.62 92 PRO A O 1
ATOM 716 N N . ASP A 1 93 ? 3.056 15.717 -9.748 1.00 94.56 93 ASP A N 1
ATOM 717 C CA . ASP A 1 93 ? 1.961 16.705 -9.756 1.00 94.56 93 ASP A CA 1
ATOM 718 C C . ASP A 1 93 ? 0.718 16.216 -10.520 1.00 94.56 93 ASP A C 1
ATOM 720 O O . ASP A 1 93 ? -0.043 17.004 -11.063 1.00 94.56 93 ASP A O 1
ATOM 724 N N . SER A 1 94 ? 0.483 14.902 -10.597 1.00 94.62 94 SER A N 1
ATOM 725 C CA . SER A 1 94 ? -0.778 14.366 -11.144 1.00 94.62 94 SER A CA 1
ATOM 726 C C . SER A 1 94 ? -1.985 14.551 -10.219 1.00 94.62 94 SER A C 1
ATOM 728 O O . SER A 1 94 ? -3.074 14.120 -10.585 1.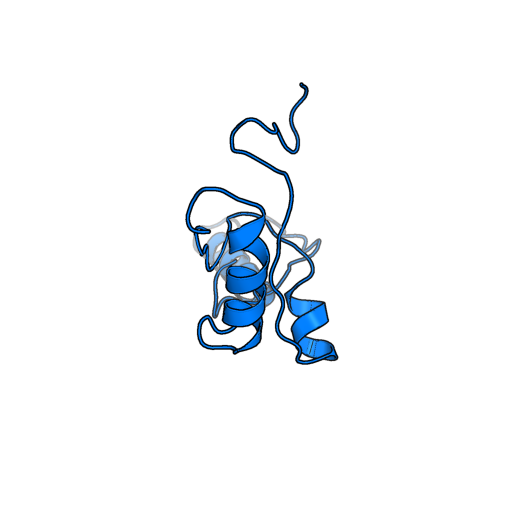00 94.62 94 SER A O 1
ATOM 730 N N . HIS A 1 95 ? -1.789 15.095 -9.012 1.00 93.56 95 HIS A N 1
ATOM 731 C CA . HIS A 1 95 ? -2.864 15.469 -8.083 1.00 93.56 95 HIS A CA 1
ATOM 732 C C . HIS A 1 95 ? -3.923 14.375 -7.866 1.00 93.56 95 HIS A C 1
ATOM 734 O O . HIS A 1 95 ? -5.116 14.637 -7.731 1.00 93.56 95 HIS A O 1
ATOM 740 N N . ALA A 1 96 ? -3.493 13.110 -7.790 1.00 93.38 96 ALA A N 1
ATOM 741 C CA . ALA A 1 96 ? -4.406 12.008 -7.518 1.00 93.38 96 ALA A CA 1
ATOM 742 C C . ALA A 1 96 ? -5.167 12.267 -6.204 1.00 93.38 96 ALA A C 1
ATOM 744 O O . ALA A 1 96 ? -4.555 12.461 -5.155 1.00 93.38 96 ALA A O 1
ATOM 745 N N . HIS A 1 97 ? -6.502 12.246 -6.282 1.00 95.56 97 HIS A N 1
ATOM 746 C CA . HIS A 1 97 ? -7.436 12.570 -5.190 1.00 95.56 97 HIS A CA 1
ATOM 747 C C . HIS A 1 97 ? -7.486 14.058 -4.783 1.00 95.56 97 HIS A C 1
ATOM 749 O O . HIS A 1 97 ? -8.010 14.382 -3.718 1.00 95.56 97 HIS A O 1
ATOM 755 N N . ALA A 1 98 ? -6.994 14.964 -5.624 1.00 97.19 98 ALA A N 1
ATOM 756 C CA . ALA A 1 98 ? -7.134 16.409 -5.478 1.00 97.19 98 ALA A CA 1
ATOM 757 C C . ALA A 1 98 ? -7.712 17.022 -6.774 1.00 97.19 98 ALA A C 1
ATOM 759 O O . ALA A 1 98 ? -7.671 16.382 -7.825 1.00 97.19 98 ALA A O 1
ATOM 760 N N . PRO A 1 99 ? -8.330 18.215 -6.714 1.00 94.44 99 PRO A N 1
ATOM 761 C CA . PRO A 1 99 ? -8.726 18.942 -7.916 1.00 94.44 99 PRO A CA 1
ATOM 762 C C . PRO A 1 99 ? -7.510 19.527 -8.652 1.00 94.44 99 PRO A C 1
ATOM 764 O O . PRO A 1 99 ? -6.588 20.017 -8.000 1.00 94.44 99 PRO A O 1
ATOM 767 N N . ASN A 1 100 ? -7.618 19.575 -9.988 1.00 88.38 100 ASN A N 1
ATOM 768 C CA . ASN A 1 100 ? -6.598 20.039 -10.944 1.00 88.38 100 ASN A CA 1
ATOM 769 C C . ASN A 1 100 ? -5.237 19.382 -10.733 1.00 88.38 100 ASN A C 1
ATOM 771 O O . ASN A 1 100 ? -4.215 20.097 -10.800 1.00 88.38 100 ASN A O 1
#

pLDDT: mean 94.2, std 2.77, range [88.31, 98.56]